Protein AF-A0A935P0U0-F1 (afdb_monomer)

Solvent-accessible surface area (backbone atoms only — not comparable to full-atom values): 9867 Å² total; per-residue (Å²): 134,54,76,66,52,53,52,50,48,55,49,44,48,57,49,48,52,50,43,50,75,43,41,78,84,68,45,54,61,56,59,39,50,53,50,48,53,52,43,55,51,51,47,47,44,67,75,41,77,76,65,53,71,74,72,41,70,82,44,70,57,70,62,59,56,52,48,54,54,48,43,52,72,78,32,89,87,55,67,95,64,57,67,43,58,60,24,47,79,68,74,42,53,84,49,45,46,58,56,52,47,53,49,52,53,50,52,55,52,51,52,51,50,52,55,56,70,75,35,101,55,75,63,59,64,70,62,55,53,55,53,48,53,48,53,50,56,65,57,52,71,76,70,80,78,74,82,75,80,75,88,86,74,87,81,76,82,86,80,85,79,133

Foldseek 3Di:
DDPVLLVLLVVLLVLLLVCLLCVVVVPQLQVSQVSNLVSLLVNLCSLCVPPDPVVCVVPPPPSVVLVQVLQVVPDPPDDPDDPCVVCVVVVNNVCSSVSVLVSVLVSLVVSQVVVCVVDVDDDDVSSVVSSVVSNVSSVVSVDDDDPDPDPPDPDDDDDDDD

Sequence (162 aa):
MSPGESRLLQFVEARLESMLCRPAAWGSLESVEDQILQLLELRRFVLDPRADPQVSASNTQPLMRRYTRYISCVLPEATAAPLSLQLTARGRAEEFSALMRQFVQRDLTEVVAELGVSGEETLPADRLEVTARVLEGLGHAVRVRRPQEVPTALKFPDRKAS

Mean predicted aligned error: 11.16 Å

pLDDT: mean 78.14, std 18.82, range [33.16, 97.94]

Secondary structure (DSSP, 8-state):
--HHHHHHHHHHHHHHHHHHH-GGGTS-HHHHHHHHHHHHHHHHHHH-TTS-HHHHTTS--HHHHHHHHHHHHHSTT--SS-HHHHHHHTT-GGGHHHHHHHHHHHHHHHHHHHHHHS-SS---HHHHHHHHHHHHHHHHTT-------------PPP----

Structure (mmCIF, N/CA/C/O backbone):
data_AF-A0A935P0U0-F1
#
_entry.id   AF-A0A935P0U0-F1
#
loop_
_atom_site.group_PDB
_atom_site.id
_atom_site.type_symbol
_atom_site.label_atom_id
_atom_site.label_alt_id
_atom_site.label_comp_id
_atom_site.label_asym_id
_atom_site.label_entity_id
_atom_site.label_seq_id
_atom_site.pdbx_PDB_ins_code
_atom_site.Cartn_x
_atom_site.Cartn_y
_atom_site.Cartn_z
_atom_site.occupancy
_atom_site.B_iso_or_equiv
_atom_site.auth_seq_id
_atom_site.auth_comp_id
_atom_site.auth_asym_id
_atom_site.auth_atom_id
_atom_site.pdbx_PDB_model_num
ATOM 1 N N . MET A 1 1 ? 15.400 -3.862 -18.596 1.00 76.25 1 MET A N 1
ATOM 2 C CA . MET A 1 1 ? 15.243 -2.768 -17.610 1.00 76.25 1 MET A CA 1
ATOM 3 C C . MET A 1 1 ? 16.581 -2.049 -17.442 1.00 76.25 1 MET A C 1
ATOM 5 O O . MET A 1 1 ? 17.613 -2.692 -17.620 1.00 76.25 1 MET A O 1
ATOM 9 N N . SER A 1 2 ? 16.612 -0.741 -17.171 1.00 84.38 2 SER A N 1
ATOM 10 C CA . SER A 1 2 ? 17.874 -0.030 -16.908 1.00 84.38 2 SER A CA 1
ATOM 11 C C . SER A 1 2 ? 18.408 -0.346 -15.498 1.00 84.38 2 SER A C 1
ATOM 13 O O . SER A 1 2 ? 17.621 -0.633 -14.594 1.00 84.38 2 SER A O 1
ATOM 15 N N . PRO A 1 3 ? 19.730 -0.259 -15.241 1.00 85.62 3 PRO A N 1
ATOM 16 C CA . PRO A 1 3 ? 20.274 -0.475 -13.896 1.00 85.62 3 PRO A CA 1
ATOM 17 C C . PRO A 1 3 ? 19.686 0.463 -12.829 1.00 85.62 3 PRO A C 1
ATOM 19 O O . PRO A 1 3 ? 19.603 0.092 -11.658 1.00 85.62 3 PRO A O 1
ATOM 22 N N . GLY A 1 4 ? 19.286 1.678 -13.223 1.00 87.12 4 GLY A N 1
ATOM 23 C CA . GLY A 1 4 ? 18.629 2.642 -12.340 1.00 87.12 4 GLY A CA 1
ATOM 24 C C . GLY A 1 4 ? 17.220 2.203 -11.948 1.00 87.12 4 GLY A C 1
ATOM 25 O O . GLY A 1 4 ? 16.888 2.221 -10.766 1.00 87.12 4 GLY A O 1
ATOM 26 N N . GLU A 1 5 ? 16.432 1.732 -12.917 1.00 85.56 5 GLU A N 1
ATOM 27 C CA . GLU A 1 5 ? 15.092 1.174 -12.686 1.00 85.56 5 GLU A CA 1
ATOM 28 C C . GLU A 1 5 ? 15.150 -0.034 -11.742 1.00 85.56 5 GLU A C 1
ATOM 30 O O . GLU A 1 5 ? 14.400 -0.088 -10.770 1.00 85.56 5 GLU A O 1
ATOM 35 N N . SER A 1 6 ? 16.102 -0.953 -11.947 1.00 85.25 6 SER A N 1
ATOM 36 C CA . SER A 1 6 ? 16.279 -2.117 -11.066 1.00 85.25 6 SER A CA 1
ATOM 37 C C . SER A 1 6 ? 16.603 -1.727 -9.625 1.00 85.25 6 SER A C 1
ATOM 39 O O . SER A 1 6 ? 16.035 -2.290 -8.691 1.00 85.25 6 SER A O 1
ATOM 41 N N . ARG A 1 7 ? 17.496 -0.749 -9.422 1.00 89.19 7 ARG A N 1
ATOM 42 C CA . ARG A 1 7 ? 17.832 -0.252 -8.076 1.00 89.19 7 ARG A CA 1
ATOM 43 C C . ARG A 1 7 ? 16.654 0.459 -7.421 1.00 89.19 7 ARG A C 1
ATOM 45 O O . ARG A 1 7 ? 16.463 0.324 -6.216 1.00 89.19 7 ARG A O 1
ATOM 52 N N . LEU A 1 8 ? 15.875 1.207 -8.200 1.00 89.62 8 LEU A N 1
ATOM 53 C CA . LEU A 1 8 ? 14.694 1.896 -7.695 1.00 89.62 8 LEU A CA 1
ATOM 54 C C . LEU A 1 8 ? 13.617 0.901 -7.249 1.00 89.62 8 LEU A C 1
ATOM 56 O O . LEU A 1 8 ? 13.061 1.072 -6.169 1.00 89.62 8 LEU A O 1
ATOM 60 N N . LEU A 1 9 ? 13.382 -0.168 -8.016 1.00 88.69 9 LEU A N 1
ATOM 61 C CA . LEU A 1 9 ? 12.473 -1.243 -7.609 1.00 88.69 9 LEU A CA 1
ATOM 62 C C . LEU A 1 9 ? 12.948 -1.919 -6.319 1.00 88.69 9 LEU A C 1
ATOM 64 O O . LEU A 1 9 ? 12.186 -1.975 -5.361 1.00 88.69 9 LEU A O 1
ATOM 68 N N . GLN A 1 10 ? 14.223 -2.310 -6.233 1.00 88.06 10 GLN A N 1
ATOM 69 C CA . GLN A 1 10 ? 14.790 -2.893 -5.007 1.00 88.06 10 GLN A CA 1
ATOM 70 C C . GLN A 1 10 ? 14.643 -1.965 -3.791 1.00 88.06 10 GLN A C 1
ATOM 72 O O . GLN A 1 10 ? 14.342 -2.417 -2.686 1.00 88.06 10 GLN A O 1
ATOM 77 N N . PHE A 1 11 ? 14.840 -0.656 -3.984 1.00 92.81 11 PHE A N 1
ATOM 78 C CA . PHE A 1 11 ? 14.621 0.333 -2.933 1.00 92.81 11 PHE A CA 1
ATOM 79 C C . PHE A 1 11 ? 13.158 0.366 -2.487 1.00 92.81 11 PHE A C 1
ATOM 81 O O . PHE A 1 11 ? 12.890 0.305 -1.287 1.00 92.81 11 PHE A O 1
ATOM 88 N N . VAL A 1 12 ? 12.218 0.449 -3.433 1.00 92.44 12 VAL A N 1
ATOM 89 C CA . VAL A 1 12 ? 10.780 0.455 -3.134 1.00 92.44 12 VAL A CA 1
ATOM 90 C C . VAL A 1 12 ? 10.395 -0.789 -2.334 1.00 92.44 12 VAL A C 1
ATOM 92 O O . VAL A 1 12 ? 9.692 -0.689 -1.332 1.00 92.44 12 VAL A O 1
ATOM 95 N N . GLU A 1 13 ? 10.915 -1.946 -2.721 1.00 88.88 13 GLU A N 1
ATOM 96 C CA . GLU A 1 13 ? 10.621 -3.232 -2.088 1.00 88.88 13 GLU A CA 1
ATOM 97 C C . GLU A 1 13 ? 11.125 -3.304 -0.650 1.00 88.88 13 GLU A C 1
ATOM 99 O O . GLU A 1 13 ? 10.349 -3.596 0.261 1.00 88.88 13 GLU A O 1
ATOM 104 N N . ALA A 1 14 ? 12.388 -2.939 -0.425 1.00 90.00 14 ALA A N 1
ATOM 105 C CA . ALA A 1 14 ? 12.960 -2.892 0.918 1.00 90.00 14 ALA A CA 1
ATOM 106 C C . ALA A 1 14 ? 12.197 -1.916 1.835 1.00 90.00 14 ALA A C 1
ATOM 108 O O . ALA A 1 14 ? 12.042 -2.155 3.037 1.00 90.00 14 ALA A O 1
ATOM 109 N N . ARG A 1 15 ? 11.695 -0.805 1.277 1.00 94.81 15 ARG A N 1
ATOM 110 C CA . ARG A 1 15 ? 10.889 0.174 2.017 1.00 94.81 15 ARG A CA 1
ATOM 111 C C . ARG A 1 15 ? 9.508 -0.373 2.367 1.00 94.81 15 ARG A C 1
ATOM 113 O O . ARG A 1 15 ? 9.129 -0.285 3.534 1.00 94.81 15 ARG A O 1
ATOM 120 N N . LEU A 1 16 ? 8.810 -0.990 1.411 1.00 94.25 16 LEU A N 1
ATOM 121 C CA . LEU A 1 16 ? 7.517 -1.644 1.640 1.00 94.25 16 LEU A CA 1
ATOM 122 C C . LEU A 1 16 ? 7.618 -2.723 2.724 1.00 94.25 16 LEU A C 1
ATOM 124 O O . LEU A 1 16 ? 6.829 -2.723 3.669 1.00 94.25 16 LEU A O 1
ATOM 128 N N . GLU A 1 17 ? 8.615 -3.606 2.633 1.00 92.50 17 GLU A N 1
ATOM 129 C CA . GLU A 1 17 ? 8.836 -4.656 3.630 1.00 92.50 17 GLU A CA 1
ATOM 130 C C . GLU A 1 17 ? 9.067 -4.062 5.025 1.00 92.50 17 GLU A C 1
ATOM 132 O O . GLU A 1 17 ? 8.406 -4.446 5.994 1.00 92.50 17 GLU A O 1
ATOM 137 N N . SER A 1 18 ? 9.964 -3.080 5.129 1.00 93.69 18 SER A N 1
ATOM 138 C CA . SER A 1 18 ? 10.289 -2.439 6.401 1.00 93.69 18 SER A CA 1
ATOM 139 C C . SER A 1 18 ? 9.081 -1.725 7.030 1.00 93.69 18 SER A C 1
ATOM 141 O O . SER A 1 18 ? 8.860 -1.853 8.240 1.00 93.69 18 SER A O 1
ATOM 143 N N . MET A 1 19 ? 8.276 -1.013 6.231 1.00 95.69 19 MET A N 1
ATOM 144 C CA . MET A 1 19 ? 7.053 -0.340 6.694 1.00 95.69 19 MET A CA 1
ATOM 145 C C . MET A 1 19 ? 6.000 -1.338 7.183 1.00 95.69 19 MET A C 1
ATOM 147 O O . MET A 1 19 ? 5.415 -1.145 8.247 1.00 95.69 19 MET A O 1
ATOM 151 N N . LEU A 1 20 ? 5.793 -2.439 6.456 1.00 93.69 20 LEU A N 1
ATOM 152 C CA . LEU A 1 20 ? 4.820 -3.469 6.828 1.00 93.69 20 LEU A CA 1
ATOM 153 C C . LEU A 1 20 ? 5.240 -4.262 8.072 1.00 93.69 20 LEU A C 1
ATOM 155 O O . LEU A 1 20 ? 4.379 -4.706 8.836 1.00 93.69 20 LEU A O 1
ATOM 159 N N . CYS A 1 21 ? 6.544 -4.459 8.278 1.00 93.06 21 CYS A N 1
ATOM 160 C CA . CYS A 1 21 ? 7.086 -5.179 9.430 1.00 93.06 21 CYS A CA 1
ATOM 161 C C . CYS A 1 21 ? 7.093 -4.338 10.714 1.00 93.06 21 CYS A C 1
ATOM 163 O O . CYS A 1 21 ? 6.859 -4.880 11.795 1.00 93.06 21 CYS A O 1
ATOM 165 N N . ARG A 1 22 ? 7.386 -3.033 10.631 1.00 93.12 22 ARG A N 1
ATOM 166 C CA . ARG A 1 22 ? 7.515 -2.154 11.810 1.00 93.12 22 ARG A CA 1
ATOM 167 C C . ARG A 1 22 ? 6.876 -0.779 11.575 1.00 93.12 22 ARG A C 1
ATOM 169 O O . ARG A 1 22 ? 7.590 0.219 11.667 1.00 93.12 22 ARG A O 1
ATOM 176 N N . PRO A 1 23 ? 5.557 -0.679 11.339 1.00 94.38 23 PRO A N 1
ATOM 177 C CA . PRO A 1 23 ? 4.916 0.579 10.935 1.00 94.38 23 PRO A CA 1
ATOM 178 C C . PRO A 1 23 ? 5.136 1.719 11.940 1.00 94.38 23 PRO A C 1
ATOM 180 O O . PRO A 1 23 ? 5.404 2.846 11.545 1.00 94.38 23 PRO A O 1
ATOM 183 N N . ALA A 1 24 ? 5.162 1.424 13.243 1.00 94.00 24 ALA A N 1
ATOM 184 C CA . ALA A 1 24 ? 5.395 2.428 14.286 1.00 94.00 24 ALA A CA 1
ATOM 185 C C . ALA A 1 24 ? 6.768 3.133 14.204 1.00 94.00 24 ALA A C 1
ATOM 187 O O . ALA A 1 24 ? 6.933 4.209 14.768 1.00 94.00 24 ALA A O 1
ATOM 188 N N . ALA A 1 25 ? 7.757 2.550 13.514 1.00 96.69 25 ALA A N 1
ATOM 189 C CA . ALA A 1 25 ? 9.058 3.188 13.290 1.00 96.69 25 ALA A CA 1
ATOM 190 C C . ALA A 1 25 ? 9.043 4.206 12.132 1.00 96.69 25 ALA A C 1
ATOM 192 O O . ALA A 1 25 ? 10.020 4.925 11.943 1.00 96.69 25 ALA A O 1
ATOM 193 N N . TRP A 1 26 ? 7.957 4.243 11.356 1.00 96.38 26 TRP A N 1
ATOM 194 C CA . TRP A 1 26 ? 7.817 5.020 10.123 1.00 96.38 26 TRP A CA 1
ATOM 195 C C . TRP A 1 26 ? 6.825 6.180 10.229 1.00 96.38 26 TRP A C 1
ATOM 197 O O . TRP A 1 26 ? 6.754 7.000 9.317 1.00 96.38 26 TRP A O 1
ATOM 207 N N . GLY A 1 27 ? 6.083 6.270 11.334 1.00 96.69 27 GLY A N 1
ATOM 208 C CA . GLY A 1 27 ? 5.125 7.341 11.593 1.00 96.69 27 GLY A CA 1
ATOM 209 C C . GLY A 1 27 ? 3.797 6.821 12.131 1.00 96.69 27 GLY A C 1
ATOM 210 O O . GLY A 1 27 ? 3.708 5.710 12.661 1.00 96.69 27 GLY A O 1
ATOM 211 N N . SER A 1 28 ? 2.756 7.647 12.003 1.00 97.38 28 SER A N 1
ATOM 212 C CA . SER A 1 28 ? 1.379 7.216 12.252 1.00 97.38 28 SER A CA 1
ATOM 213 C C . SER A 1 28 ? 0.962 6.152 11.234 1.00 97.38 28 SER A C 1
ATOM 215 O O . SER A 1 28 ? 1.472 6.125 10.115 1.00 97.38 28 SER A O 1
ATOM 217 N N . LEU A 1 29 ? 0.007 5.289 11.596 1.00 97.25 29 LEU A N 1
ATOM 218 C CA . LEU A 1 29 ? -0.503 4.268 10.672 1.00 97.25 29 LEU A CA 1
ATOM 219 C C . LEU A 1 29 ? -1.079 4.886 9.393 1.00 97.25 29 LEU A C 1
ATOM 221 O O . LEU A 1 29 ? -0.879 4.334 8.322 1.00 97.25 29 LEU A O 1
ATOM 225 N N . GLU A 1 30 ? -1.721 6.048 9.504 1.00 97.00 30 GLU A N 1
ATOM 226 C CA . GLU A 1 30 ? -2.213 6.830 8.364 1.00 97.00 30 GLU A CA 1
ATOM 227 C C . GLU A 1 30 ? -1.074 7.262 7.436 1.00 97.00 30 GLU A C 1
ATOM 229 O O . GLU A 1 30 ? -1.098 6.971 6.246 1.00 97.00 30 GLU A O 1
ATOM 234 N N . SER A 1 31 ? -0.005 7.847 7.984 1.00 97.50 31 SER A N 1
ATOM 235 C CA . SER A 1 31 ? 1.151 8.237 7.173 1.00 97.50 31 SER A CA 1
ATOM 236 C C . SER A 1 31 ? 1.846 7.031 6.534 1.00 97.50 31 SER A C 1
ATOM 238 O O . SER A 1 31 ? 2.344 7.126 5.414 1.00 97.50 31 SER A O 1
ATOM 240 N N . VAL A 1 32 ? 1.894 5.892 7.231 1.00 97.75 32 VAL A N 1
ATOM 241 C CA . VAL A 1 32 ? 2.460 4.647 6.695 1.00 97.75 32 VAL A CA 1
ATOM 242 C C . VAL A 1 32 ? 1.596 4.084 5.570 1.00 97.75 32 VAL A C 1
ATOM 244 O O . VAL A 1 32 ? 2.135 3.616 4.570 1.00 97.75 32 VAL A O 1
ATOM 247 N N . GLU A 1 33 ? 0.274 4.134 5.714 1.00 97.94 33 GLU A N 1
ATOM 248 C CA . GLU A 1 33 ? -0.678 3.736 4.678 1.00 97.94 33 GLU A CA 1
ATOM 249 C C . GLU A 1 33 ? -0.457 4.540 3.394 1.00 97.94 33 GLU A C 1
ATOM 251 O O . GLU A 1 33 ? -0.215 3.948 2.342 1.00 97.94 33 GLU A O 1
ATOM 256 N N . ASP A 1 34 ? -0.421 5.871 3.499 1.00 96.75 34 ASP A N 1
ATOM 257 C CA . ASP A 1 34 ? -0.181 6.763 2.362 1.00 96.75 34 ASP A CA 1
ATOM 258 C C . ASP A 1 34 ? 1.175 6.496 1.698 1.00 96.75 34 ASP A C 1
ATOM 260 O O . ASP A 1 34 ? 1.267 6.388 0.473 1.00 96.75 34 ASP A O 1
ATOM 264 N N . GLN A 1 35 ? 2.237 6.334 2.496 1.00 97.00 35 GLN A N 1
ATOM 265 C CA . GLN A 1 35 ? 3.575 6.037 1.981 1.00 97.00 35 GLN A CA 1
ATOM 266 C C . GLN A 1 35 ? 3.626 4.694 1.239 1.00 97.00 35 GLN A C 1
ATOM 268 O O . GLN A 1 35 ? 4.257 4.598 0.186 1.00 97.00 35 GLN A O 1
ATOM 273 N N . ILE A 1 36 ? 2.948 3.658 1.746 1.00 96.69 36 ILE A N 1
ATOM 274 C CA . ILE A 1 36 ? 2.855 2.359 1.063 1.00 96.69 36 ILE A CA 1
ATOM 275 C C . ILE A 1 36 ? 2.147 2.516 -0.287 1.00 96.69 36 ILE A C 1
ATOM 277 O O . ILE A 1 36 ? 2.627 1.989 -1.293 1.00 96.69 36 ILE A O 1
ATOM 281 N N . LEU A 1 37 ? 1.037 3.256 -0.329 1.00 95.56 37 LEU A N 1
ATOM 282 C CA . LEU A 1 37 ? 0.291 3.496 -1.565 1.00 95.56 37 LEU A CA 1
ATOM 283 C C . LEU A 1 37 ? 1.141 4.261 -2.593 1.00 95.56 37 LEU A C 1
ATOM 285 O O . LEU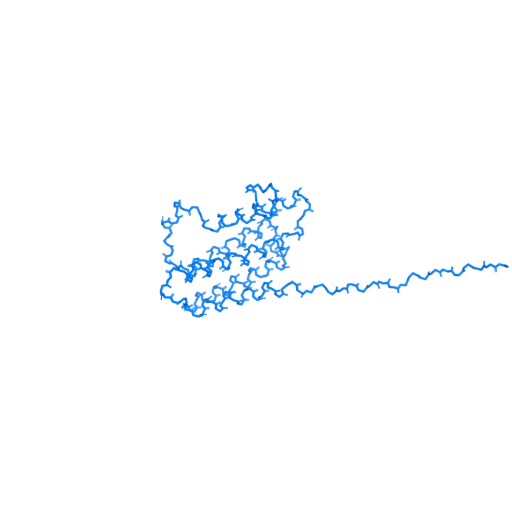 A 1 37 ? 1.24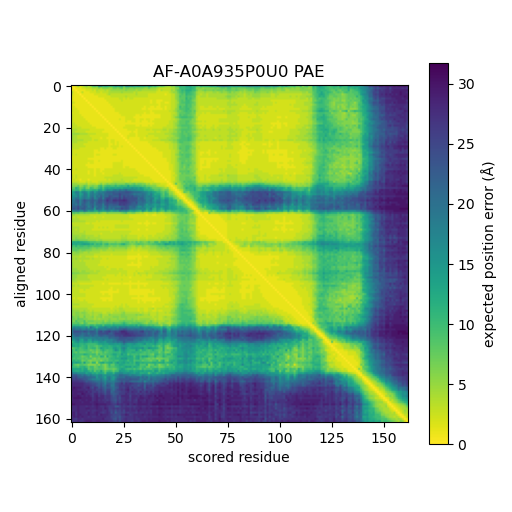9 3.832 -3.741 1.00 95.56 37 LEU A O 1
ATOM 289 N N . GLN A 1 38 ? 1.844 5.314 -2.173 1.00 94.62 38 GLN A N 1
ATOM 290 C CA . GLN A 1 38 ? 2.765 6.064 -3.037 1.00 94.62 38 GLN A CA 1
ATOM 291 C C . GLN A 1 38 ? 3.902 5.190 -3.587 1.00 94.62 38 GLN A C 1
ATOM 293 O O . GLN A 1 38 ? 4.262 5.293 -4.761 1.00 94.62 38 GLN A O 1
ATOM 298 N N . LEU A 1 39 ? 4.460 4.300 -2.761 1.00 95.06 39 LEU A N 1
ATOM 299 C CA . LEU A 1 39 ? 5.512 3.368 -3.173 1.00 95.06 39 LEU A CA 1
ATOM 300 C C . LEU A 1 39 ? 5.013 2.355 -4.214 1.00 95.06 39 LEU A C 1
ATOM 302 O O . LEU A 1 39 ? 5.722 2.076 -5.183 1.00 95.06 39 LEU A O 1
ATOM 306 N N . LEU A 1 40 ? 3.793 1.834 -4.059 1.00 93.00 40 LEU A N 1
ATOM 307 C CA . LEU A 1 40 ? 3.169 0.963 -5.061 1.00 93.00 40 LEU A CA 1
ATOM 308 C C . LEU A 1 40 ? 2.915 1.695 -6.382 1.00 93.00 40 LEU A C 1
ATOM 310 O O . LEU A 1 40 ? 3.097 1.121 -7.458 1.00 93.00 40 LEU A O 1
ATOM 314 N N . GLU A 1 41 ? 2.523 2.963 -6.318 1.00 90.69 41 GLU A N 1
ATOM 315 C CA . GLU A 1 41 ? 2.293 3.779 -7.508 1.00 90.69 41 GLU A CA 1
ATOM 316 C C . GLU A 1 41 ? 3.603 4.077 -8.250 1.00 90.69 41 GLU A C 1
ATOM 318 O O . GLU A 1 41 ? 3.694 3.850 -9.460 1.00 90.69 41 GLU A O 1
ATOM 323 N N . LEU A 1 42 ? 4.660 4.443 -7.516 1.00 90.12 42 LEU A N 1
ATOM 324 C CA . LEU A 1 42 ? 6.010 4.590 -8.063 1.00 90.12 42 LEU A CA 1
ATOM 325 C C . LEU A 1 42 ? 6.500 3.290 -8.713 1.00 90.12 42 LEU A C 1
ATOM 327 O O . LEU A 1 42 ? 7.042 3.315 -9.817 1.00 90.12 42 LEU A O 1
ATOM 331 N N . ARG A 1 43 ? 6.281 2.141 -8.062 1.00 89.69 43 ARG A N 1
ATOM 332 C CA . ARG A 1 43 ? 6.645 0.829 -8.615 1.00 89.69 43 ARG A CA 1
ATOM 333 C C . ARG A 1 43 ? 6.008 0.595 -9.982 1.00 89.69 43 ARG A C 1
ATOM 335 O O . ARG A 1 43 ? 6.687 0.151 -10.905 1.00 89.69 43 ARG A O 1
ATOM 342 N N . ARG A 1 44 ? 4.713 0.886 -10.117 1.00 86.38 44 ARG A N 1
ATOM 343 C CA . ARG A 1 44 ? 3.991 0.728 -11.388 1.00 86.38 44 ARG A CA 1
ATOM 344 C C . ARG A 1 44 ? 4.543 1.630 -12.471 1.00 86.38 44 ARG A C 1
ATOM 346 O O . ARG A 1 44 ? 4.767 1.150 -13.573 1.00 86.38 44 ARG A O 1
ATOM 353 N N . PHE A 1 45 ? 4.821 2.886 -12.134 1.00 84.81 45 PHE A N 1
ATOM 354 C CA . PHE A 1 45 ? 5.434 3.829 -13.063 1.00 84.81 45 PHE A CA 1
ATOM 355 C C . PHE A 1 45 ? 6.790 3.328 -13.587 1.00 84.81 45 PHE A C 1
ATOM 357 O O . PHE A 1 45 ? 7.083 3.438 -14.773 1.00 84.81 45 PHE A O 1
ATOM 364 N N . VAL A 1 46 ? 7.606 2.721 -12.721 1.00 86.19 46 VAL A N 1
ATOM 365 C CA . VAL A 1 46 ? 8.904 2.149 -13.118 1.00 86.19 46 VAL A CA 1
ATOM 366 C C . VAL A 1 46 ? 8.743 0.892 -13.984 1.00 86.19 46 VAL A C 1
ATOM 368 O O . VAL A 1 46 ? 9.536 0.662 -14.898 1.00 86.19 46 VAL A O 1
ATOM 371 N N . LEU A 1 47 ? 7.728 0.065 -13.714 1.00 83.44 47 LEU A N 1
ATOM 372 C CA . LEU A 1 47 ? 7.466 -1.158 -14.479 1.00 83.44 47 LEU A CA 1
ATOM 373 C C . LEU A 1 47 ? 6.834 -0.886 -15.844 1.00 83.44 47 LEU A C 1
ATOM 375 O O . LEU A 1 47 ? 7.175 -1.566 -16.813 1.00 83.44 47 LEU A O 1
ATOM 379 N N . ASP A 1 48 ? 5.965 0.110 -15.945 1.00 79.19 48 ASP A N 1
ATOM 380 C CA . ASP A 1 48 ? 5.356 0.518 -17.205 1.00 79.19 48 ASP A CA 1
ATOM 381 C C . ASP A 1 48 ? 5.454 2.038 -17.401 1.00 79.19 48 ASP A C 1
ATOM 383 O O . ASP A 1 48 ? 4.490 2.771 -17.168 1.00 79.19 48 ASP A O 1
ATOM 387 N N . PRO A 1 49 ? 6.615 2.534 -17.870 1.00 68.00 49 PRO A N 1
ATOM 388 C CA . PRO A 1 49 ? 6.812 3.958 -18.139 1.00 68.00 49 PRO A CA 1
ATOM 389 C C . PRO A 1 49 ? 5.958 4.475 -19.305 1.00 68.00 49 PRO A C 1
ATOM 391 O O . PRO A 1 49 ? 5.881 5.684 -19.517 1.00 68.00 49 PRO A O 1
ATOM 394 N N . ARG A 1 50 ? 5.382 3.566 -20.110 1.00 67.25 50 ARG A N 1
ATOM 395 C CA . ARG A 1 50 ? 4.558 3.882 -21.284 1.00 67.25 50 ARG A CA 1
ATOM 396 C C . ARG A 1 50 ? 3.069 3.921 -20.961 1.00 67.25 50 ARG A C 1
ATOM 398 O O . ARG A 1 50 ? 2.300 4.311 -21.839 1.00 67.25 50 ARG A O 1
ATOM 405 N N . ALA A 1 51 ? 2.667 3.558 -19.742 1.00 63.97 51 ALA A N 1
ATOM 406 C CA . ALA A 1 51 ? 1.322 3.801 -19.248 1.00 63.97 51 ALA A CA 1
ATOM 407 C C . ALA A 1 51 ? 1.055 5.312 -19.308 1.00 63.97 51 ALA A C 1
ATOM 409 O O . ALA A 1 51 ? 1.528 6.077 -18.469 1.00 63.97 51 ALA A O 1
ATOM 410 N N . ASP A 1 52 ? 0.359 5.740 -20.361 1.00 52.84 52 ASP A N 1
ATOM 411 C CA . ASP A 1 52 ? 0.185 7.144 -20.705 1.00 52.84 52 ASP A CA 1
ATOM 412 C C . ASP A 1 52 ? -0.455 7.907 -19.525 1.00 52.84 52 ASP A C 1
ATOM 414 O O . ASP A 1 52 ? -1.602 7.616 -19.139 1.00 52.84 52 ASP A O 1
ATOM 418 N N . PRO A 1 53 ? 0.257 8.886 -18.932 1.00 52.84 53 PRO A N 1
ATOM 419 C CA . PRO A 1 53 ? -0.275 9.703 -17.849 1.00 52.84 53 PRO A CA 1
ATOM 420 C C . PRO A 1 53 ? -1.558 10.443 -18.253 1.00 52.84 53 PRO A C 1
ATOM 422 O O . PRO A 1 53 ? -2.413 10.692 -17.401 1.00 52.84 53 PRO A O 1
ATOM 425 N N . GLN A 1 54 ? -1.725 10.773 -19.544 1.00 46.75 54 GLN A N 1
ATOM 426 C CA . GLN A 1 54 ? -2.885 11.518 -20.039 1.00 46.75 54 GLN A CA 1
ATOM 427 C C . GLN A 1 54 ? -4.119 10.639 -20.270 1.00 46.75 54 GLN A C 1
ATOM 429 O O . GLN A 1 54 ? -5.232 11.085 -19.989 1.00 46.75 54 GLN A O 1
ATOM 434 N N . VAL A 1 55 ? -3.956 9.377 -20.680 1.00 50.72 55 VAL A N 1
ATOM 435 C CA . VAL A 1 55 ? -5.080 8.417 -20.768 1.00 50.72 55 VAL A CA 1
ATOM 436 C C . VAL A 1 55 ? -5.541 7.981 -19.366 1.00 50.72 55 VAL A C 1
ATOM 438 O O . VAL A 1 55 ? -6.724 7.710 -19.144 1.00 50.72 55 VAL A O 1
ATOM 441 N N . SER A 1 56 ? -4.638 7.998 -18.380 1.00 46.91 56 SER A N 1
ATOM 442 C CA . SER A 1 56 ? -4.943 7.661 -16.980 1.00 46.91 56 SER A CA 1
ATOM 443 C C . SER A 1 56 ? -5.656 8.771 -16.194 1.00 46.91 56 SER A C 1
ATOM 445 O O . SER 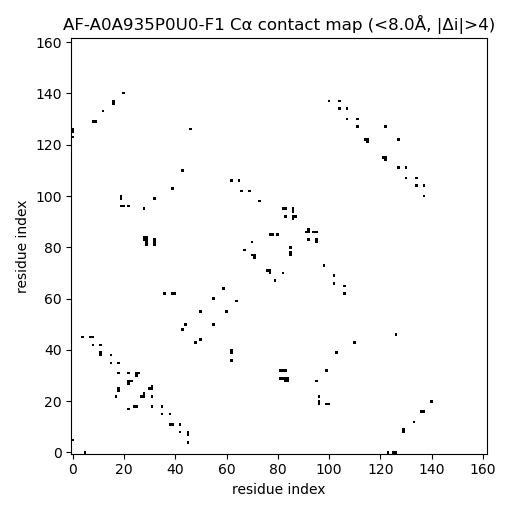A 1 56 ? -6.319 8.471 -15.203 1.00 46.91 56 SER A O 1
ATOM 447 N N . ALA A 1 57 ? -5.603 10.036 -16.626 1.00 47.12 57 ALA A N 1
ATOM 448 C CA . ALA A 1 57 ? -6.255 11.149 -15.919 1.00 47.12 57 ALA A CA 1
ATOM 449 C C . ALA A 1 57 ? -7.797 11.040 -15.886 1.00 47.12 57 ALA A C 1
ATOM 451 O O . ALA A 1 57 ? -8.432 11.454 -14.918 1.00 47.12 57 ALA A O 1
ATOM 452 N N . SER A 1 58 ? -8.405 10.429 -16.911 1.00 48.84 58 SER A N 1
ATOM 453 C CA . SER A 1 58 ? -9.849 10.138 -16.966 1.00 48.84 58 SER A CA 1
ATOM 454 C C . SER A 1 58 ? -10.235 8.867 -16.202 1.00 48.84 58 SER A C 1
ATOM 456 O O . SER A 1 58 ? -11.420 8.612 -15.979 1.00 48.84 58 SER A O 1
ATOM 458 N N . ASN A 1 59 ? -9.262 8.032 -15.843 1.00 47.78 59 ASN A N 1
ATOM 459 C CA . ASN A 1 59 ? -9.491 6.674 -15.388 1.00 47.78 59 ASN A CA 1
ATOM 460 C C . ASN A 1 59 ? -8.888 6.541 -13.988 1.00 47.78 59 ASN A C 1
ATOM 462 O O . ASN A 1 59 ? -7.751 6.108 -13.850 1.00 47.78 59 ASN A O 1
ATOM 466 N N . THR A 1 60 ? -9.657 6.960 -12.974 1.00 53.12 60 THR A N 1
ATOM 467 C CA . THR A 1 60 ? -9.362 6.907 -11.527 1.00 53.12 60 THR A CA 1
ATOM 468 C C . THR A 1 60 ? -8.195 5.973 -11.199 1.00 53.12 60 THR A C 1
ATOM 470 O O . THR A 1 60 ? -8.306 4.773 -11.456 1.00 53.12 60 THR A O 1
ATOM 473 N N . GLN A 1 61 ? -7.090 6.509 -10.668 1.00 73.88 61 GLN A N 1
ATOM 474 C CA . GLN A 1 61 ? -5.835 5.789 -10.399 1.00 73.88 61 GLN A CA 1
ATOM 475 C C . GLN A 1 61 ? -6.069 4.290 -10.110 1.00 73.88 61 GLN A C 1
ATOM 477 O O . GLN A 1 61 ? -6.708 3.951 -9.104 1.00 73.88 61 GLN A O 1
ATOM 482 N N . PRO A 1 62 ? -5.615 3.364 -10.984 1.00 82.56 62 PRO A N 1
ATOM 483 C CA . PRO A 1 62 ? -5.906 1.934 -10.857 1.00 82.56 62 PRO A CA 1
ATOM 484 C C . PRO A 1 62 ? -5.519 1.339 -9.499 1.00 82.56 62 PRO A C 1
ATOM 486 O O . PRO A 1 62 ? -6.034 0.293 -9.117 1.00 82.56 62 PRO A O 1
ATOM 489 N N . LEU A 1 63 ? -4.595 1.977 -8.772 1.00 88.44 63 LEU A N 1
ATOM 490 C CA . LEU A 1 63 ? -4.210 1.586 -7.418 1.00 88.44 63 LEU A CA 1
ATOM 491 C C . LEU A 1 63 ? -5.330 1.884 -6.421 1.00 88.44 63 LEU A C 1
ATOM 493 O O . LEU A 1 63 ? -5.770 0.972 -5.732 1.00 88.44 63 LEU A O 1
ATOM 497 N N . MET A 1 64 ? -5.845 3.115 -6.403 1.00 90.12 64 MET A N 1
ATOM 498 C CA . MET A 1 64 ? -6.921 3.516 -5.492 1.00 90.12 64 MET A CA 1
ATOM 499 C C . MET A 1 64 ? -8.181 2.681 -5.700 1.00 90.12 64 MET A C 1
ATOM 501 O O . MET A 1 64 ? -8.773 2.214 -4.735 1.00 90.12 64 MET A O 1
ATOM 505 N N . ARG A 1 65 ? -8.553 2.382 -6.952 1.00 89.25 65 ARG A N 1
ATOM 506 C CA . ARG A 1 65 ? -9.702 1.498 -7.221 1.00 89.25 65 ARG A CA 1
ATOM 507 C C . ARG A 1 65 ? -9.508 0.086 -6.671 1.00 89.25 65 ARG A C 1
ATOM 509 O O . ARG A 1 65 ? -10.444 -0.482 -6.108 1.00 89.25 65 ARG A O 1
ATOM 516 N N . ARG A 1 66 ? -8.309 -0.483 -6.832 1.00 91.19 66 ARG A N 1
ATOM 517 C CA . ARG A 1 66 ? -7.961 -1.796 -6.268 1.00 91.19 66 ARG A CA 1
ATOM 518 C C . ARG A 1 66 ? -7.957 -1.761 -4.746 1.00 91.19 66 ARG A C 1
ATOM 520 O O . ARG A 1 66 ? -8.512 -2.662 -4.124 1.00 91.19 66 ARG A O 1
ATOM 527 N N . TYR A 1 67 ? -7.421 -0.692 -4.170 1.00 94.00 67 TYR A N 1
ATOM 528 C CA . TYR A 1 67 ? -7.376 -0.477 -2.734 1.00 94.00 67 TYR A CA 1
ATOM 529 C C . TYR A 1 67 ? -8.771 -0.372 -2.116 1.00 94.00 67 TYR A C 1
ATOM 531 O O . TYR A 1 67 ? -9.111 -1.158 -1.236 1.00 94.00 67 TYR A O 1
ATOM 539 N N . THR A 1 68 ? -9.629 0.507 -2.638 1.00 92.19 68 THR A N 1
ATOM 540 C CA . THR A 1 68 ? -11.011 0.648 -2.164 1.00 92.19 68 THR A CA 1
ATOM 541 C C . THR A 1 68 ? -11.778 -0.663 -2.296 1.00 92.19 68 THR A C 1
ATOM 543 O O . THR A 1 68 ? -12.425 -1.085 -1.342 1.00 92.19 68 THR A O 1
ATOM 546 N N . ARG A 1 69 ? -11.658 -1.359 -3.439 1.00 92.06 69 ARG A N 1
ATOM 547 C CA . ARG A 1 69 ? -12.282 -2.678 -3.627 1.00 92.06 69 ARG A CA 1
ATOM 548 C C . ARG A 1 69 ? -11.795 -3.680 -2.584 1.00 92.06 69 ARG A C 1
ATOM 550 O O . ARG A 1 69 ? -12.607 -4.410 -2.028 1.00 92.06 69 ARG A O 1
ATOM 557 N N . TYR A 1 70 ? -10.490 -3.717 -2.329 1.00 94.62 70 TYR A N 1
ATOM 558 C CA . TYR A 1 70 ? -9.908 -4.592 -1.322 1.00 94.62 70 TYR A CA 1
ATOM 559 C C . TYR A 1 70 ? -10.461 -4.288 0.075 1.00 94.62 70 TYR A C 1
ATOM 561 O O . TYR A 1 70 ? -10.947 -5.211 0.727 1.00 94.62 70 TYR A O 1
ATOM 569 N N . ILE A 1 71 ? -10.472 -3.017 0.499 1.00 94.62 71 ILE A N 1
ATOM 570 C CA . ILE A 1 71 ? -11.031 -2.609 1.798 1.00 94.62 71 ILE A CA 1
ATOM 571 C C . ILE A 1 71 ? -12.495 -3.049 1.905 1.00 94.62 71 ILE A C 1
ATOM 573 O O . ILE A 1 71 ? -12.863 -3.663 2.902 1.00 94.62 71 ILE A O 1
ATOM 577 N N . SER A 1 72 ? -13.314 -2.813 0.875 1.00 92.38 72 SER A N 1
ATOM 578 C CA . SER A 1 72 ? -14.721 -3.241 0.864 1.00 92.38 72 SER A CA 1
ATOM 579 C C . SER A 1 72 ? -14.905 -4.758 0.975 1.00 92.38 72 SER A C 1
ATOM 581 O O . SER A 1 72 ? -15.955 -5.204 1.429 1.00 92.38 72 SER A O 1
ATOM 583 N N . CYS A 1 73 ? -13.914 -5.562 0.577 1.00 93.31 73 CYS A N 1
ATOM 584 C CA . CYS A 1 73 ? -13.951 -7.013 0.755 1.00 93.31 73 CYS A CA 1
ATOM 585 C C . CYS A 1 73 ? -13.572 -7.455 2.175 1.00 93.31 73 CYS A C 1
ATOM 587 O O . CYS A 1 73 ? -14.118 -8.445 2.655 1.00 93.31 73 CYS A O 1
ATOM 589 N N . VAL A 1 74 ? -12.624 -6.773 2.829 1.00 94.25 74 VAL A N 1
ATOM 590 C CA . VAL A 1 74 ? -12.079 -7.206 4.134 1.00 94.25 74 VAL A CA 1
ATOM 591 C C . VAL A 1 74 ? -12.730 -6.519 5.334 1.00 94.25 74 VAL A C 1
ATOM 593 O O . VAL A 1 74 ? -12.671 -7.042 6.446 1.00 94.25 74 VAL A O 1
ATOM 596 N N . LEU A 1 75 ? -13.373 -5.369 5.126 1.00 92.38 75 LEU A N 1
ATOM 597 C CA . LEU A 1 75 ? -14.123 -4.644 6.144 1.00 92.38 75 LEU A CA 1
ATOM 598 C C . LEU A 1 75 ? -15.597 -4.529 5.727 1.00 92.38 75 LEU A C 1
ATOM 600 O O . LEU A 1 75 ? -15.925 -3.725 4.849 1.00 92.38 75 LEU A O 1
ATOM 604 N N . PRO A 1 76 ? -16.502 -5.286 6.376 1.00 83.56 76 PRO A N 1
ATOM 605 C CA . PRO A 1 76 ? -17.932 -5.018 6.298 1.00 83.56 76 PRO A CA 1
ATOM 606 C C . PRO A 1 76 ? -18.165 -3.569 6.741 1.00 83.56 76 PRO A C 1
ATOM 608 O O . PRO A 1 76 ? -17.658 -3.166 7.787 1.00 83.56 76 PRO A O 1
ATOM 611 N N . GLU A 1 77 ? -18.876 -2.776 5.936 1.00 87.75 77 GLU A N 1
ATOM 612 C CA . GLU A 1 77 ? -19.089 -1.333 6.171 1.00 87.75 77 GLU A CA 1
ATOM 613 C C . GLU A 1 77 ? -17.824 -0.464 6.022 1.00 87.75 77 GLU A C 1
ATOM 615 O O . GLU A 1 77 ? -17.627 0.528 6.732 1.00 87.75 77 GLU A O 1
ATOM 620 N N . ALA A 1 78 ? -16.942 -0.829 5.091 1.00 89.25 78 ALA A N 1
ATOM 621 C CA . ALA A 1 78 ? -15.845 0.033 4.668 1.00 89.25 78 ALA A CA 1
ATOM 622 C C . ALA A 1 78 ? -16.342 1.440 4.287 1.00 89.25 78 ALA A C 1
ATOM 624 O O . ALA A 1 78 ? -17.263 1.591 3.481 1.00 89.25 78 ALA A O 1
ATOM 625 N N . THR A 1 79 ? -15.699 2.471 4.833 1.00 91.06 79 THR A N 1
ATOM 626 C CA . THR A 1 79 ? -15.922 3.868 4.435 1.00 91.06 79 THR A CA 1
ATOM 627 C C . THR A 1 79 ? -14.834 4.334 3.465 1.00 91.06 79 THR A C 1
ATOM 629 O O . THR A 1 79 ? -13.889 3.601 3.173 1.00 91.06 79 THR A O 1
ATOM 632 N N . ALA A 1 80 ? -14.950 5.569 2.970 1.00 87.69 80 ALA A N 1
ATOM 633 C CA . ALA A 1 80 ? -13.915 6.203 2.149 1.00 87.69 80 ALA A CA 1
ATOM 634 C C . ALA A 1 80 ? -12.678 6.658 2.952 1.00 87.69 80 ALA A C 1
ATOM 636 O O . ALA A 1 80 ? -11.728 7.162 2.362 1.00 87.69 80 ALA A O 1
ATOM 637 N N . ALA A 1 81 ? -12.689 6.524 4.284 1.00 92.12 81 ALA A N 1
ATOM 638 C CA . ALA A 1 81 ? -11.551 6.895 5.117 1.00 92.12 81 ALA A CA 1
ATOM 639 C C . ALA A 1 81 ? -10.387 5.891 4.961 1.00 92.12 81 ALA A C 1
ATOM 641 O 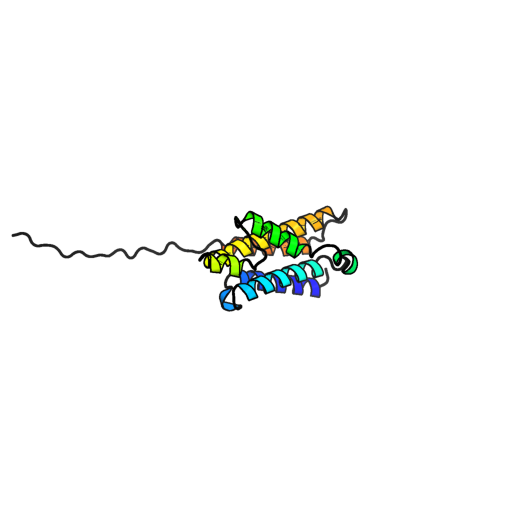O . ALA A 1 81 ? -10.637 4.724 4.648 1.00 92.12 81 ALA A O 1
ATOM 642 N N . PRO A 1 82 ? -9.139 6.296 5.246 1.00 93.56 82 PRO A N 1
ATOM 643 C CA . PRO A 1 82 ? -7.996 5.389 5.334 1.00 93.56 82 PRO A CA 1
ATOM 644 C C . PRO A 1 82 ? -8.264 4.166 6.226 1.00 93.56 82 PRO A C 1
ATOM 646 O O . PRO A 1 82 ? -8.935 4.263 7.263 1.00 93.56 82 PRO A O 1
ATOM 649 N N . LEU A 1 83 ? -7.724 3.008 5.840 1.00 96.25 83 LEU A N 1
ATOM 650 C CA . LEU A 1 83 ? -7.824 1.743 6.576 1.00 96.25 83 LEU A CA 1
ATOM 651 C C . LEU A 1 83 ? -7.350 1.905 8.024 1.00 96.25 83 LEU A C 1
ATOM 653 O O . LEU A 1 83 ? -7.998 1.425 8.951 1.00 96.25 83 LEU A O 1
ATOM 657 N N . SER A 1 84 ? -6.242 2.609 8.225 1.00 96.81 84 SER A N 1
ATOM 658 C CA . SER A 1 84 ? -5.672 2.939 9.533 1.00 96.81 84 SER 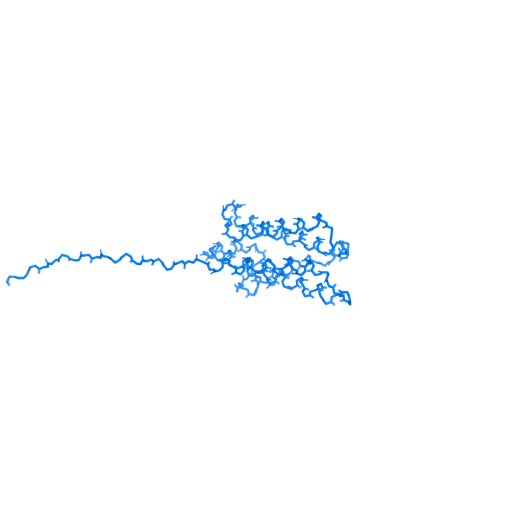A CA 1
ATOM 659 C C . SER A 1 84 ? -6.679 3.618 10.465 1.00 96.81 84 SER A C 1
ATOM 661 O O . SER A 1 84 ? -6.859 3.173 11.604 1.00 96.81 84 SER A O 1
ATOM 663 N N . LEU A 1 85 ? -7.381 4.651 9.989 1.00 96.12 85 LEU A N 1
ATOM 664 C CA . LEU A 1 85 ? -8.413 5.350 10.761 1.00 96.12 85 LEU A CA 1
ATOM 665 C C . LEU A 1 85 ? -9.617 4.442 11.021 1.00 96.12 85 LEU A C 1
ATOM 667 O O . LEU A 1 85 ? -10.116 4.370 12.145 1.00 96.12 85 LEU A O 1
ATOM 671 N N . GLN A 1 86 ? -10.039 3.694 10.003 1.00 96.06 86 GLN A N 1
ATOM 672 C CA . GLN A 1 86 ? -11.143 2.741 10.088 1.00 96.06 86 GLN A CA 1
ATOM 673 C C . GLN A 1 86 ? -10.906 1.614 11.102 1.00 96.06 86 GLN A C 1
ATOM 675 O O . GLN A 1 86 ? -11.850 1.181 11.766 1.00 96.06 86 GLN A O 1
ATOM 680 N N . LEU A 1 87 ? -9.672 1.125 11.213 1.00 96.25 87 LEU A N 1
ATOM 681 C CA . LEU A 1 87 ? -9.280 0.107 12.185 1.00 96.25 87 LEU A CA 1
ATOM 682 C C . LEU A 1 87 ? -9.138 0.703 13.583 1.00 96.25 87 LEU A C 1
ATOM 684 O O . LEU A 1 87 ? -9.628 0.119 14.547 1.00 96.25 87 LEU A O 1
ATOM 688 N N . THR A 1 88 ? -8.534 1.887 13.692 1.00 95.62 88 THR A N 1
ATOM 689 C CA . THR A 1 88 ? -8.365 2.583 14.976 1.00 95.62 88 THR A CA 1
ATOM 690 C C . THR A 1 88 ? -9.715 2.894 15.618 1.00 95.62 88 THR A C 1
ATOM 692 O O . THR A 1 88 ? -9.921 2.575 16.786 1.00 95.62 88 THR A O 1
ATOM 695 N N . ALA A 1 89 ? -10.672 3.420 14.846 1.00 95.19 89 ALA A N 1
ATOM 696 C CA . ALA A 1 89 ? -12.024 3.717 15.324 1.00 95.19 89 ALA A CA 1
ATOM 697 C C . ALA A 1 89 ? -12.783 2.473 15.825 1.00 95.19 89 ALA A C 1
ATOM 699 O O . ALA A 1 89 ? -13.675 2.586 16.661 1.00 95.19 89 ALA A O 1
ATOM 700 N N . ARG A 1 90 ? -12.418 1.283 15.332 1.00 95.12 90 ARG A N 1
ATOM 701 C CA . ARG A 1 90 ? -13.000 -0.012 15.720 1.00 95.12 90 ARG A CA 1
ATOM 702 C C . ARG A 1 90 ? -12.173 -0.755 16.777 1.00 95.12 90 ARG A C 1
ATOM 704 O O . ARG A 1 90 ? -12.524 -1.879 17.118 1.00 95.12 90 ARG A O 1
ATOM 711 N N . GLY A 1 91 ? -11.079 -0.163 17.270 1.00 95.94 91 GLY A N 1
ATOM 712 C CA . GLY A 1 91 ? -10.175 -0.796 18.235 1.00 95.94 91 GLY A CA 1
ATOM 713 C C . GLY A 1 91 ? -9.396 -1.994 17.680 1.00 95.94 91 GLY A C 1
ATOM 714 O O . GLY A 1 91 ? -9.049 -2.876 18.451 1.00 95.94 91 GLY A O 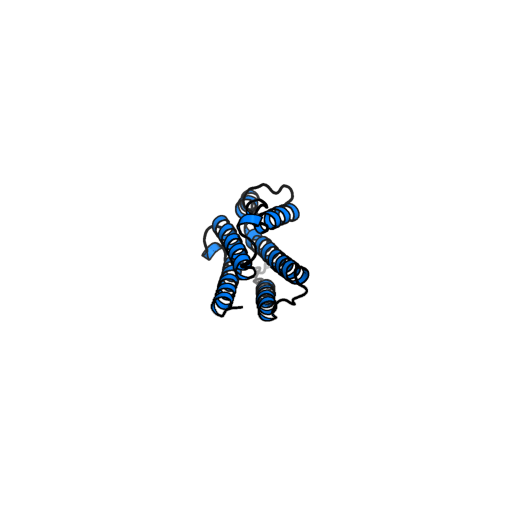1
ATOM 715 N N . ARG A 1 92 ? -9.158 -2.032 16.360 1.00 96.31 92 ARG A N 1
ATOM 716 C CA . ARG A 1 92 ? -8.504 -3.129 15.612 1.00 96.31 92 ARG A CA 1
ATOM 717 C C . ARG A 1 92 ? -7.200 -2.678 14.938 1.00 96.31 92 ARG A C 1
ATOM 719 O O . ARG A 1 92 ? -6.838 -3.159 13.864 1.00 96.31 92 ARG A O 1
ATOM 726 N N . ALA A 1 93 ? -6.521 -1.677 15.502 1.00 95.25 93 ALA A N 1
ATOM 727 C CA . ALA A 1 93 ? -5.336 -1.059 14.895 1.00 95.25 93 ALA A CA 1
ATOM 728 C C . ALA A 1 93 ? -4.184 -2.061 14.669 1.00 95.25 93 ALA A C 1
ATOM 730 O O . ALA A 1 93 ? -3.400 -1.919 13.733 1.00 95.25 93 ALA A O 1
ATOM 731 N N . GLU A 1 94 ? -4.107 -3.105 15.490 1.00 94.56 94 GLU A N 1
ATOM 732 C CA . GLU A 1 94 ? -3.157 -4.211 15.389 1.00 94.56 94 GLU A CA 1
ATOM 733 C C . GLU A 1 94 ? -3.304 -5.041 14.104 1.00 94.56 94 GLU A C 1
ATOM 735 O O . GLU A 1 94 ? -2.340 -5.675 13.669 1.00 94.56 94 GLU A O 1
ATOM 740 N N . GLU A 1 95 ? -4.473 -5.009 13.458 1.00 96.19 95 GLU A N 1
ATOM 741 C CA . GLU A 1 95 ? -4.714 -5.719 12.199 1.00 96.19 95 GLU A CA 1
ATOM 742 C C . GLU A 1 95 ? -4.133 -4.994 10.978 1.00 96.19 95 GLU A C 1
ATOM 744 O O . GLU A 1 95 ? -4.014 -5.591 9.904 1.00 96.19 95 GLU A O 1
ATOM 749 N N . PHE A 1 96 ? -3.722 -3.731 11.137 1.00 96.62 96 PHE A N 1
ATOM 750 C CA . PHE A 1 96 ? -3.255 -2.875 10.047 1.00 96.62 96 PHE A CA 1
ATOM 751 C C . PHE A 1 96 ? -2.155 -3.536 9.212 1.00 96.62 96 PHE A C 1
ATOM 753 O O . PHE A 1 96 ? -2.289 -3.663 7.996 1.00 96.62 96 PHE A O 1
ATOM 760 N N . SER A 1 97 ? -1.087 -4.018 9.856 1.00 94.12 97 SER A N 1
ATOM 761 C CA . SER A 1 97 ? 0.044 -4.637 9.152 1.00 94.12 97 SER A CA 1
ATOM 762 C C . SER A 1 97 ? -0.358 -5.890 8.378 1.00 94.12 97 SER A C 1
ATOM 764 O O . SER A 1 97 ? 0.167 -6.131 7.291 1.00 94.12 97 SER A O 1
ATOM 766 N N . ALA A 1 98 ? -1.271 -6.697 8.923 1.00 94.81 98 ALA A N 1
ATOM 767 C CA . ALA A 1 98 ? -1.722 -7.922 8.272 1.00 94.81 98 ALA A CA 1
ATOM 768 C C . ALA A 1 98 ? -2.570 -7.603 7.033 1.00 94.81 98 ALA A C 1
ATOM 770 O O . ALA A 1 98 ? -2.310 -8.142 5.955 1.00 94.81 98 ALA A O 1
ATOM 771 N N . LEU A 1 99 ? -3.527 -6.682 7.166 1.00 96.31 99 LEU A N 1
ATOM 772 C CA . LEU A 1 99 ? -4.405 -6.278 6.070 1.00 96.31 99 LEU A CA 1
ATOM 773 C C . LEU A 1 99 ? -3.650 -5.506 4.981 1.00 96.31 99 LEU A C 1
ATOM 775 O O . LEU A 1 99 ? -3.869 -5.772 3.800 1.00 96.31 99 LEU A O 1
ATOM 779 N N . MET A 1 100 ? -2.717 -4.620 5.339 1.00 96.81 100 MET A N 1
ATOM 780 C CA . MET A 1 100 ? -1.879 -3.931 4.351 1.00 96.81 100 MET A CA 1
ATOM 781 C C . MET A 1 100 ? -0.939 -4.892 3.623 1.00 96.81 100 MET A C 1
ATOM 783 O O . MET A 1 100 ? -0.744 -4.763 2.418 1.00 96.81 100 MET A O 1
ATOM 787 N N . ARG A 1 101 ? -0.396 -5.905 4.310 1.00 95.31 101 ARG A N 1
ATOM 788 C CA . ARG A 1 101 ? 0.435 -6.936 3.668 1.00 95.31 101 ARG A CA 1
ATOM 789 C C . ARG A 1 101 ? -0.359 -7.741 2.642 1.00 95.31 101 ARG A C 1
ATOM 791 O O . ARG A 1 101 ? 0.133 -7.949 1.537 1.00 95.31 101 ARG A O 1
ATOM 798 N N . GLN A 1 102 ? -1.575 -8.157 2.991 1.00 95.06 102 GLN A N 1
ATOM 799 C CA . GLN A 1 102 ? -2.476 -8.857 2.071 1.00 95.06 102 GLN A CA 1
ATOM 800 C C . GLN A 1 102 ? -2.815 -7.997 0.847 1.00 95.06 102 GLN A C 1
ATOM 802 O O . GLN A 1 102 ? -2.769 -8.496 -0.278 1.00 95.06 102 GLN A O 1
ATOM 807 N N . PHE A 1 103 ? -3.092 -6.702 1.048 1.00 95.81 103 PHE A N 1
ATOM 808 C CA . PHE A 1 103 ? -3.311 -5.772 -0.058 1.00 95.81 103 PHE A CA 1
ATOM 809 C C . PHE A 1 103 ? -2.091 -5.689 -0.979 1.00 95.81 103 PHE A C 1
ATOM 811 O O . PHE A 1 103 ? -2.228 -5.906 -2.179 1.00 95.81 103 PHE A O 1
ATOM 818 N N . VAL A 1 104 ? -0.899 -5.439 -0.423 1.00 94.38 104 VAL A N 1
ATOM 819 C CA . VAL A 1 104 ? 0.345 -5.341 -1.201 1.00 94.38 104 VAL A CA 1
ATOM 820 C C . VAL A 1 104 ? 0.588 -6.625 -1.999 1.00 94.38 104 VAL A C 1
ATO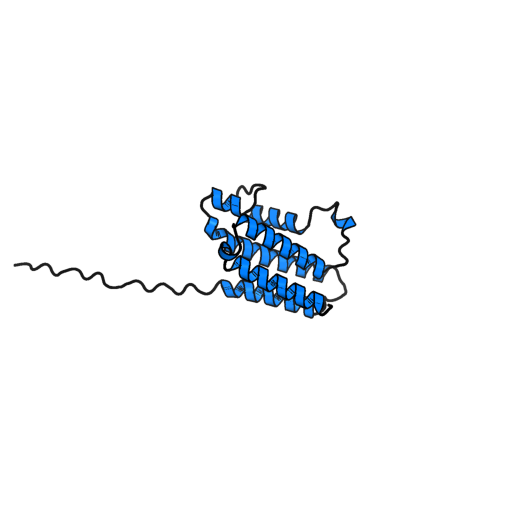M 822 O O . VAL A 1 104 ? 0.841 -6.557 -3.195 1.00 94.38 104 VAL A O 1
ATOM 825 N N . GLN A 1 105 ? 0.453 -7.804 -1.387 1.00 90.69 105 GLN A N 1
ATOM 826 C CA . GLN A 1 105 ? 0.622 -9.084 -2.092 1.00 90.69 105 GLN A CA 1
ATOM 827 C C . GLN A 1 105 ? -0.356 -9.244 -3.261 1.00 90.69 105 GLN A C 1
ATOM 829 O O . GLN A 1 105 ? 0.036 -9.663 -4.356 1.00 90.69 105 GLN A O 1
ATOM 834 N N . ARG A 1 106 ? -1.626 -8.892 -3.040 1.00 91.38 106 ARG A N 1
ATOM 835 C CA . ARG A 1 106 ? -2.658 -8.943 -4.075 1.00 91.38 106 ARG A CA 1
ATOM 836 C C . ARG A 1 106 ? -2.351 -7.978 -5.215 1.00 91.38 106 ARG A C 1
ATOM 838 O O . ARG A 1 106 ? -2.412 -8.380 -6.372 1.00 91.38 106 ARG A O 1
ATOM 845 N N . ASP A 1 107 ? -1.972 -6.747 -4.889 1.00 90.50 107 ASP A N 1
ATOM 846 C CA . ASP A 1 107 ? -1.640 -5.714 -5.868 1.00 90.50 107 ASP A CA 1
ATOM 847 C C . ASP A 1 107 ? -0.478 -6.136 -6.772 1.00 90.50 107 ASP A C 1
ATOM 849 O O . ASP A 1 107 ? -0.566 -6.059 -7.996 1.00 90.50 107 ASP A O 1
ATOM 853 N N . LEU A 1 108 ? 0.585 -6.670 -6.167 1.00 86.19 108 LEU A N 1
ATOM 854 C CA . LEU A 1 108 ? 1.754 -7.174 -6.886 1.00 86.19 108 LEU A CA 1
ATOM 855 C C . LEU A 1 108 ? 1.393 -8.321 -7.835 1.00 86.19 108 LEU A C 1
ATOM 857 O O . LEU A 1 108 ? 1.888 -8.360 -8.961 1.00 86.19 108 LEU A O 1
ATOM 861 N N . THR A 1 109 ? 0.515 -9.225 -7.396 1.00 84.25 109 THR A N 1
ATOM 862 C CA . THR A 1 109 ? 0.047 -10.358 -8.207 1.00 84.25 109 THR A CA 1
ATOM 863 C C . THR A 1 109 ? -0.796 -9.881 -9.391 1.00 84.25 109 THR A C 1
ATOM 865 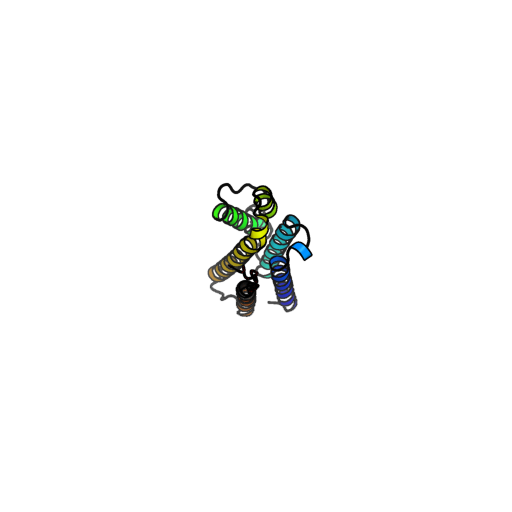O O . THR A 1 109 ? -0.588 -10.330 -10.517 1.00 84.25 109 THR A O 1
ATOM 868 N N . GLU A 1 110 ? -1.718 -8.941 -9.160 1.00 84.19 110 GLU A N 1
ATOM 869 C CA . GLU A 1 110 ? -2.574 -8.379 -10.210 1.00 84.19 110 GLU A CA 1
ATOM 870 C C . GLU A 1 110 ? -1.755 -7.594 -11.249 1.00 84.19 110 GLU A C 1
ATOM 872 O O . GLU A 1 110 ? -1.987 -7.755 -12.444 1.00 84.19 110 GLU A O 1
ATOM 877 N N . VAL A 1 111 ? -0.748 -6.818 -10.830 1.00 80.06 111 VAL A N 1
ATOM 878 C CA . VAL A 1 111 ? 0.143 -6.092 -11.757 1.00 80.06 111 VAL A CA 1
ATOM 879 C C . VAL A 1 111 ? 0.966 -7.052 -12.619 1.00 80.06 111 VAL A C 1
ATOM 881 O O . VAL A 1 111 ? 1.125 -6.813 -13.813 1.00 80.06 111 VAL A O 1
ATOM 884 N N . VAL A 1 112 ? 1.476 -8.152 -12.056 1.00 75.50 112 VAL A N 1
ATOM 885 C CA . VAL A 1 112 ? 2.189 -9.171 -12.851 1.00 75.50 112 VAL A CA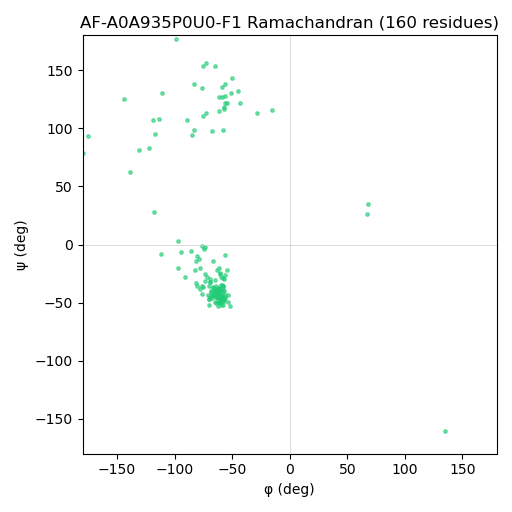 1
ATOM 886 C C . VAL A 1 112 ? 1.262 -9.818 -13.873 1.00 75.50 112 VAL A C 1
ATOM 888 O O . VAL A 1 112 ? 1.667 -10.009 -15.017 1.00 75.50 112 VAL A O 1
ATOM 891 N N . ALA A 1 113 ? 0.020 -10.119 -13.486 1.00 76.81 113 ALA A N 1
ATOM 892 C CA . ALA A 1 113 ? -0.971 -10.667 -14.403 1.00 76.81 113 ALA A CA 1
ATOM 893 C C . ALA A 1 113 ? -1.317 -9.676 -15.529 1.00 76.81 113 ALA A C 1
ATOM 895 O O . ALA A 1 113 ? -1.315 -10.066 -16.691 1.00 76.81 113 ALA A O 1
ATOM 896 N N . GLU A 1 114 ? -1.545 -8.396 -15.217 1.00 74.94 114 GLU A N 1
ATOM 897 C CA . GLU A 1 114 ? -1.808 -7.341 -16.214 1.00 74.94 114 GLU A CA 1
ATOM 898 C C . GLU A 1 114 ? -0.654 -7.209 -17.213 1.00 74.94 114 GLU A C 1
ATOM 900 O O . GLU A 1 114 ? -0.866 -7.198 -18.425 1.00 74.94 114 GLU A O 1
ATOM 905 N N . LEU A 1 115 ? 0.579 -7.177 -16.708 1.00 67.94 115 LEU A N 1
ATOM 906 C CA . LEU A 1 115 ? 1.778 -7.076 -17.531 1.00 67.94 115 LEU A CA 1
ATOM 907 C C . LEU A 1 115 ? 2.047 -8.348 -18.358 1.00 67.94 115 LEU A C 1
ATOM 909 O O . LEU A 1 115 ? 2.629 -8.254 -19.433 1.00 67.94 115 LEU A O 1
ATOM 913 N N . GLY A 1 116 ? 1.634 -9.524 -17.874 1.00 62.12 116 GLY A N 1
ATOM 914 C CA . GLY A 1 116 ? 1.761 -10.799 -18.588 1.00 62.12 116 GLY A CA 1
ATOM 915 C C . GLY A 1 116 ? 0.652 -11.060 -19.615 1.00 62.12 116 GLY A C 1
ATOM 916 O O . GLY A 1 116 ? 0.856 -11.848 -20.531 1.00 62.12 116 GLY A O 1
ATOM 917 N N . VAL A 1 117 ? -0.509 -10.410 -19.477 1.00 56.94 117 VAL A N 1
ATOM 918 C CA . VAL A 1 117 ? -1.650 -10.522 -20.409 1.00 56.94 117 VAL A CA 1
ATOM 919 C C . VAL A 1 117 ? -1.589 -9.461 -21.516 1.00 56.94 117 VAL A C 1
ATOM 921 O O . VAL A 1 117 ? -2.067 -9.708 -22.619 1.00 56.94 117 VAL A O 1
ATOM 924 N N . SER A 1 118 ? -0.975 -8.301 -21.260 1.00 54.19 118 SER A N 1
ATOM 925 C CA . SER A 1 118 ? -0.888 -7.193 -22.227 1.00 54.19 118 SER A CA 1
ATOM 926 C C . SER A 1 118 ? 0.135 -7.373 -23.360 1.00 54.19 118 SER A C 1
ATOM 928 O O . SER A 1 118 ? 0.221 -6.496 -24.217 1.00 54.19 118 SER A O 1
ATOM 930 N N . GLY A 1 119 ? 0.904 -8.464 -23.414 1.00 44.56 119 GLY A N 1
ATOM 931 C CA . GLY A 1 119 ? 1.950 -8.623 -24.425 1.00 44.56 119 GLY A CA 1
ATOM 932 C C . GLY A 1 119 ? 2.122 -10.049 -24.931 1.00 44.56 119 GLY A C 1
ATOM 933 O O . GLY A 1 119 ? 2.457 -10.949 -24.171 1.00 44.56 119 GLY A O 1
ATOM 934 N N . GLU A 1 120 ? 2.046 -10.215 -26.254 1.00 45.50 120 GLU A N 1
ATOM 935 C CA . GLU A 1 120 ? 2.785 -11.259 -26.987 1.00 45.50 120 GLU A CA 1
ATOM 936 C C . GLU A 1 120 ? 4.313 -11.179 -26.731 1.00 45.50 120 GLU A C 1
ATOM 938 O O . GLU A 1 120 ? 5.055 -12.094 -27.081 1.00 45.50 120 GLU A O 1
ATOM 943 N N . GLU A 1 121 ? 4.796 -10.120 -26.072 1.00 46.94 121 GLU A N 1
ATOM 944 C CA . GLU A 1 121 ? 6.115 -10.033 -25.450 1.00 46.94 121 GLU A CA 1
ATOM 945 C C . GLU A 1 121 ? 6.067 -10.538 -24.001 1.00 46.94 121 GLU A C 1
ATOM 947 O O . GLU A 1 121 ? 5.587 -9.859 -23.094 1.00 46.94 121 GLU A O 1
ATOM 952 N N . THR A 1 122 ? 6.637 -11.722 -23.766 1.00 53.91 122 THR A N 1
ATOM 953 C CA . THR A 1 122 ? 7.044 -12.179 -22.431 1.00 53.91 122 THR A CA 1
ATOM 954 C C . THR A 1 122 ? 7.734 -11.046 -21.677 1.00 53.91 122 THR A C 1
ATOM 956 O O . THR A 1 122 ? 8.764 -10.542 -22.133 1.00 53.91 122 THR A O 1
ATOM 959 N N . LEU A 1 123 ? 7.197 -10.677 -20.509 1.00 56.91 123 LEU A N 1
ATOM 960 C CA . LEU A 1 123 ? 7.883 -9.794 -19.568 1.00 56.91 123 LEU A CA 1
ATOM 961 C C . LEU A 1 123 ? 9.340 -10.242 -19.427 1.00 56.91 123 LEU A C 1
ATOM 963 O O . LEU A 1 123 ? 9.582 -11.437 -19.217 1.00 56.91 123 LEU A O 1
ATOM 967 N N . PRO A 1 124 ? 10.314 -9.322 -19.521 1.00 61.91 124 PRO A N 1
ATOM 968 C CA . PRO A 1 124 ? 11.697 -9.703 -19.336 1.00 61.91 124 PRO A CA 1
ATOM 969 C C . PRO A 1 124 ? 11.850 -10.306 -17.930 1.00 61.91 124 PRO A C 1
ATOM 971 O O . PRO A 1 124 ? 11.244 -9.846 -16.956 1.00 61.91 124 PRO A O 1
ATOM 974 N N . ALA A 1 125 ? 12.583 -11.421 -17.854 1.00 64.94 125 ALA A N 1
ATOM 975 C CA . ALA A 1 125 ? 12.648 -12.281 -16.670 1.00 64.94 125 ALA A CA 1
ATOM 976 C C . ALA A 1 125 ? 13.093 -11.527 -15.401 1.00 64.94 125 ALA A C 1
ATOM 978 O O . ALA A 1 125 ? 12.686 -11.880 -14.296 1.00 64.94 125 ALA A O 1
ATOM 979 N N . ASP A 1 126 ? 13.849 -10.441 -15.578 1.00 64.19 126 ASP A N 1
ATOM 980 C CA . ASP A 1 126 ? 14.281 -9.521 -14.527 1.00 64.19 126 ASP A CA 1
ATOM 981 C C . ASP A 1 126 ? 13.103 -8.899 -13.751 1.00 64.19 126 ASP A C 1
ATOM 983 O O . ASP A 1 126 ? 13.176 -8.753 -12.533 1.00 64.19 126 ASP A O 1
ATOM 987 N N . ARG A 1 127 ? 11.984 -8.581 -14.411 1.00 66.56 127 ARG A N 1
ATOM 988 C CA . ARG A 1 127 ? 10.798 -7.977 -13.768 1.00 66.56 127 ARG A CA 1
ATOM 989 C C . ARG A 1 127 ? 9.969 -8.984 -12.973 1.00 66.56 127 ARG A C 1
ATOM 991 O O . ARG A 1 127 ? 9.416 -8.651 -11.918 1.00 66.56 127 ARG A O 1
ATOM 998 N N . LEU A 1 128 ? 9.885 -10.215 -13.474 1.00 66.75 128 LEU A N 1
ATOM 999 C CA . LEU A 1 128 ? 9.195 -11.312 -12.795 1.00 66.75 128 LEU A CA 1
ATOM 1000 C C . LEU A 1 128 ? 9.974 -11.762 -11.558 1.00 66.75 128 LEU A C 1
ATOM 1002 O O . LEU A 1 128 ? 9.381 -11.919 -10.493 1.00 66.75 128 LEU A O 1
ATOM 1006 N N . GLU A 1 129 ? 11.298 -11.883 -11.673 1.00 69.62 129 GLU A N 1
ATOM 1007 C CA . GLU A 1 129 ? 12.176 -12.256 -10.561 1.00 69.62 129 GLU A CA 1
ATOM 1008 C C . GLU A 1 129 ? 12.110 -11.235 -9.419 1.00 69.62 129 GLU A C 1
ATOM 1010 O O . GLU A 1 129 ? 11.980 -11.604 -8.252 1.00 69.62 129 GLU A O 1
ATOM 1015 N N . VAL A 1 130 ? 12.127 -9.944 -9.759 1.00 67.81 130 VAL A N 1
ATOM 1016 C CA . VAL A 1 130 ? 11.985 -8.852 -8.790 1.00 67.81 130 VAL A CA 1
ATOM 1017 C C . VAL A 1 130 ? 10.647 -8.963 -8.049 1.00 67.81 130 VAL A C 1
ATOM 1019 O O . VAL A 1 130 ? 10.631 -9.003 -6.824 1.00 67.81 130 VAL A O 1
ATOM 1022 N N . THR A 1 131 ? 9.530 -9.168 -8.757 1.00 67.62 131 THR A N 1
ATOM 1023 C CA . THR A 1 131 ? 8.223 -9.336 -8.094 1.00 67.62 131 THR A CA 1
ATOM 1024 C C . THR A 1 131 ? 8.136 -10.599 -7.228 1.00 67.62 131 THR A C 1
ATOM 1026 O O . THR A 1 131 ? 7.550 -10.562 -6.145 1.00 67.62 131 THR A O 1
ATOM 1029 N N . ALA A 1 132 ? 8.730 -11.709 -7.675 1.00 69.19 132 ALA A N 1
ATOM 1030 C CA . ALA A 1 132 ? 8.750 -12.965 -6.928 1.00 69.19 132 ALA A CA 1
ATOM 1031 C C . ALA A 1 132 ? 9.487 -12.821 -5.588 1.00 69.19 132 ALA A C 1
ATOM 1033 O O . ALA A 1 132 ? 8.960 -13.239 -4.556 1.00 69.19 132 ALA A O 1
ATOM 1034 N N . ARG A 1 133 ? 10.638 -12.134 -5.573 1.00 67.94 133 ARG A N 1
ATOM 1035 C CA . ARG A 1 133 ? 11.390 -11.849 -4.338 1.00 67.94 133 ARG A CA 1
ATOM 1036 C C . ARG A 1 133 ? 10.564 -11.068 -3.316 1.00 67.94 133 ARG A C 1
ATOM 1038 O O . ARG A 1 133 ? 10.674 -11.320 -2.118 1.00 67.94 133 ARG A O 1
ATOM 1045 N N . VAL A 1 134 ? 9.697 -10.160 -3.768 1.00 65.62 134 VAL A N 1
ATOM 1046 C CA . VAL A 1 134 ? 8.793 -9.421 -2.872 1.00 65.62 134 VAL A CA 1
ATOM 1047 C C . VAL A 1 134 ? 7.759 -10.341 -2.248 1.00 65.62 134 VAL A C 1
ATOM 1049 O O . VAL A 1 134 ? 7.529 -10.283 -1.044 1.00 65.62 134 VAL A O 1
ATOM 1052 N N . LEU A 1 135 ? 7.132 -11.201 -3.049 1.00 68.75 135 LEU A N 1
ATOM 1053 C CA . LEU A 1 135 ? 6.150 -12.155 -2.538 1.00 68.75 135 LEU A CA 1
ATOM 1054 C C . LEU A 1 135 ? 6.789 -13.116 -1.523 1.00 68.75 135 LEU A C 1
ATOM 1056 O O . LEU A 1 135 ? 6.180 -13.391 -0.487 1.00 68.75 135 LEU A O 1
ATOM 1060 N N . GLU A 1 136 ? 8.031 -13.545 -1.764 1.00 72.06 136 GLU A N 1
ATOM 1061 C CA . GLU A 1 136 ? 8.818 -14.356 -0.828 1.00 72.06 136 GLU A CA 1
ATOM 1062 C C . GLU A 1 136 ? 9.134 -13.611 0.479 1.00 72.06 136 GLU A C 1
ATOM 1064 O O . GLU A 1 136 ? 8.826 -14.121 1.560 1.00 72.06 136 GLU A O 1
ATOM 1069 N N . GLY A 1 137 ? 9.663 -12.382 0.408 1.00 66.81 137 GLY A N 1
ATOM 1070 C CA . GLY A 1 137 ? 9.941 -11.555 1.593 1.00 66.81 137 GLY A CA 1
ATOM 1071 C C . GLY A 1 137 ? 8.676 -11.250 2.404 1.00 66.81 137 GLY A C 1
ATOM 1072 O O . GLY A 1 137 ? 8.649 -11.351 3.636 1.00 66.81 137 GLY A O 1
ATOM 1073 N N . LEU A 1 138 ? 7.558 -10.990 1.717 1.00 64.62 138 LEU A N 1
ATOM 1074 C CA . LEU A 1 138 ? 6.265 -10.783 2.363 1.00 64.62 138 LEU A CA 1
ATOM 1075 C C . LEU A 1 138 ? 5.696 -12.070 2.983 1.00 64.62 138 LEU A C 1
ATOM 1077 O O . LEU A 1 138 ? 5.027 -11.986 4.017 1.00 64.62 138 LEU A O 1
ATOM 1081 N N . GLY A 1 139 ? 5.970 -13.240 2.400 1.00 56.53 139 GLY A N 1
ATOM 1082 C CA . GLY A 1 139 ? 5.600 -14.548 2.947 1.00 56.53 139 GLY A CA 1
ATOM 1083 C C . GLY A 1 139 ? 6.449 -14.976 4.151 1.00 56.53 139 GLY A C 1
ATOM 1084 O O . GLY A 1 139 ? 5.943 -15.635 5.062 1.00 56.53 139 GLY A O 1
ATOM 1085 N N . HIS A 1 140 ? 7.720 -14.567 4.215 1.00 48.84 140 HIS A N 1
ATOM 1086 C CA . HIS A 1 140 ? 8.624 -14.927 5.312 1.00 48.84 140 HIS A CA 1
ATOM 1087 C C . HIS A 1 140 ? 8.356 -14.196 6.634 1.00 48.84 140 HIS A C 1
ATOM 1089 O O . HIS A 1 140 ? 8.596 -14.779 7.692 1.00 48.84 140 HIS A O 1
ATOM 1095 N N . ALA A 1 141 ? 7.749 -13.004 6.635 1.00 45.69 141 ALA A N 1
ATOM 1096 C CA . ALA A 1 141 ? 7.436 -12.325 7.902 1.00 45.69 141 ALA A CA 1
ATOM 1097 C C . ALA A 1 141 ? 6.251 -12.938 8.688 1.00 45.69 141 ALA A C 1
ATOM 1099 O O . ALA A 1 141 ? 5.943 -12.477 9.785 1.00 45.69 141 ALA A O 1
ATOM 1100 N N . VAL A 1 142 ? 5.586 -13.982 8.169 1.00 39.38 142 VAL A N 1
ATOM 1101 C CA . VAL A 1 142 ? 4.491 -14.692 8.869 1.00 39.38 142 VAL A CA 1
ATOM 1102 C C . VAL A 1 142 ? 5.009 -15.794 9.813 1.00 39.38 142 VAL A C 1
ATOM 1104 O O . VAL A 1 142 ? 4.256 -16.338 10.618 1.00 39.38 142 VAL A O 1
ATOM 1107 N N . ARG A 1 143 ? 6.316 -16.087 9.827 1.00 43.38 143 ARG A N 1
ATOM 1108 C CA . ARG A 1 143 ? 6.926 -16.974 10.830 1.00 43.38 143 ARG A CA 1
ATOM 1109 C C . ARG A 1 143 ? 7.938 -16.206 11.671 1.00 43.38 143 ARG A C 1
ATOM 1111 O O . ARG A 1 143 ? 9.074 -16.109 11.255 1.00 43.38 143 ARG A O 1
ATOM 1118 N N . VAL A 1 144 ? 7.526 -15.702 12.839 1.00 37.47 144 VAL A N 1
ATOM 1119 C CA . VAL A 1 144 ? 8.126 -15.963 14.171 1.00 37.47 144 VAL A CA 1
ATOM 1120 C C . VAL A 1 144 ? 7.252 -15.260 15.229 1.00 37.47 144 VAL A C 1
ATOM 1122 O O . VAL A 1 144 ? 7.482 -14.115 15.604 1.00 37.47 144 VAL A O 1
ATOM 1125 N N . ARG A 1 145 ? 6.290 -15.984 15.806 1.00 33.16 145 ARG A N 1
ATOM 1126 C CA . ARG A 1 145 ? 6.117 -15.953 17.265 1.00 33.16 145 ARG A CA 1
ATOM 1127 C C . ARG A 1 145 ? 6.471 -17.348 17.748 1.00 33.16 145 ARG A C 1
ATOM 1129 O O . ARG A 1 145 ? 5.737 -18.296 17.487 1.00 33.16 145 ARG A O 1
ATOM 1136 N N . ARG A 1 146 ? 7.629 -17.483 18.402 1.00 37.88 146 ARG A N 1
ATOM 1137 C CA . ARG A 1 146 ? 7.879 -18.658 19.243 1.00 37.88 146 ARG A CA 1
ATOM 1138 C C . ARG A 1 146 ? 6.749 -18.720 20.280 1.00 37.88 146 ARG A C 1
ATOM 1140 O O . ARG A 1 146 ? 6.387 -17.659 20.796 1.00 37.88 146 ARG A O 1
ATOM 1147 N N . PRO A 1 147 ? 6.191 -19.902 20.584 1.00 38.34 147 PRO A N 1
ATOM 1148 C CA . PRO A 1 147 ? 5.330 -20.047 21.746 1.00 38.34 147 PRO A CA 1
ATOM 1149 C C . PRO A 1 147 ? 6.103 -19.545 22.966 1.00 38.34 147 PRO A C 1
ATOM 1151 O O . PRO A 1 147 ? 7.224 -19.977 23.231 1.00 38.34 147 PRO A O 1
ATOM 1154 N N . GLN A 1 148 ? 5.528 -18.554 23.638 1.00 43.19 148 GLN A N 1
ATOM 1155 C CA . GLN A 1 148 ? 6.017 -18.055 24.909 1.00 43.19 148 GLN A CA 1
ATOM 1156 C C . GLN A 1 148 ? 5.939 -19.229 25.888 1.00 43.19 148 GLN A C 1
ATOM 1158 O O . GLN A 1 148 ? 4.850 -19.747 26.137 1.00 43.19 148 GLN A O 1
ATOM 1163 N N . GLU A 1 149 ? 7.088 -19.702 26.373 1.00 40.19 149 GLU A N 1
ATOM 1164 C CA . GLU A 1 149 ? 7.125 -20.703 27.433 1.00 40.19 149 GLU A CA 1
ATOM 1165 C C . GLU A 1 149 ? 6.337 -20.161 28.627 1.00 40.19 149 GLU A C 1
ATOM 1167 O O . GLU A 1 149 ? 6.603 -19.073 29.144 1.00 40.19 149 GLU A O 1
ATOM 1172 N N . VAL A 1 150 ? 5.310 -20.910 29.017 1.00 49.06 150 VAL A N 1
ATOM 1173 C CA . VAL A 1 150 ? 4.496 -20.631 30.194 1.00 49.06 150 VAL A CA 1
ATOM 1174 C C . VAL A 1 150 ? 5.418 -20.697 31.417 1.00 49.06 150 VAL A C 1
ATOM 1176 O O . VAL A 1 150 ? 6.080 -21.725 31.599 1.00 49.06 150 VAL A O 1
ATOM 1179 N N . PRO A 1 151 ? 5.470 -19.669 32.286 1.00 46.53 151 PRO A N 1
ATOM 1180 C CA . PRO A 1 151 ? 6.200 -19.775 33.537 1.00 46.53 151 PRO A CA 1
ATOM 1181 C C . PRO A 1 151 ? 5.490 -20.794 34.431 1.00 46.53 151 PRO A C 1
ATOM 1183 O O . PRO A 1 151 ? 4.501 -20.501 35.102 1.00 46.53 151 PRO A O 1
ATOM 1186 N N . THR A 1 152 ? 5.995 -22.023 34.425 1.00 55.00 152 THR A N 1
ATOM 1187 C CA . THR A 1 152 ? 5.586 -23.059 35.368 1.00 55.00 152 THR A CA 1
ATOM 1188 C C . THR A 1 152 ? 6.371 -22.855 36.655 1.00 55.00 152 THR A C 1
ATOM 1190 O O . THR A 1 152 ? 7.526 -23.257 36.724 1.00 55.00 152 THR A O 1
ATOM 1193 N N . ALA A 1 153 ? 5.758 -22.214 37.655 1.00 49.97 153 ALA A N 1
ATOM 1194 C CA . ALA A 1 153 ? 5.968 -22.506 39.081 1.00 49.97 153 ALA A CA 1
ATOM 1195 C C . ALA A 1 153 ? 5.103 -21.592 39.972 1.00 49.97 153 ALA A C 1
ATOM 1197 O O . ALA A 1 153 ? 5.598 -20.658 40.599 1.00 49.97 153 ALA A O 1
ATOM 1198 N N . LEU A 1 154 ? 3.812 -21.903 40.099 1.00 49.62 154 LEU A N 1
ATOM 1199 C CA . LEU A 1 154 ? 3.055 -21.544 41.302 1.00 49.62 154 LEU A CA 1
ATOM 1200 C C . LEU A 1 154 ? 3.293 -22.654 42.335 1.00 49.62 154 LEU A C 1
ATOM 1202 O O . LEU A 1 154 ? 2.647 -23.699 42.305 1.00 49.62 154 LEU A O 1
ATOM 1206 N N . LYS A 1 155 ? 4.280 -22.454 43.218 1.00 57.41 155 LYS A N 1
ATOM 1207 C CA . LYS A 1 155 ? 4.445 -23.274 44.426 1.00 57.41 155 LYS A CA 1
ATOM 1208 C C . LYS A 1 155 ? 3.342 -22.895 45.415 1.00 57.41 155 LYS A C 1
ATOM 1210 O O . LYS A 1 155 ? 3.344 -21.784 45.937 1.00 57.41 155 LYS A O 1
ATOM 1215 N N . PHE A 1 156 ? 2.425 -23.819 45.678 1.00 57.50 156 PHE A N 1
ATOM 1216 C CA . PHE A 1 156 ? 1.489 -23.718 46.796 1.00 57.50 156 PHE A CA 1
ATOM 1217 C C . PHE A 1 156 ? 2.167 -24.216 48.084 1.00 57.50 156 PHE A C 1
ATOM 1219 O O . PHE A 1 156 ? 2.879 -25.219 48.031 1.00 57.50 156 PHE A O 1
ATOM 1226 N N . PRO A 1 157 ? 1.986 -23.539 49.233 1.00 63.06 157 PRO A N 1
ATOM 1227 C CA . PRO A 1 157 ? 2.518 -24.005 50.507 1.00 63.06 157 PRO A CA 1
ATOM 1228 C C . PRO A 1 157 ? 1.675 -25.157 51.073 1.00 63.06 157 PRO A C 1
ATOM 1230 O O . PRO A 1 157 ? 0.445 -25.076 51.117 1.00 63.06 157 PRO A O 1
ATOM 1233 N N . ASP A 1 158 ? 2.357 -26.203 51.542 1.00 60.59 158 ASP A N 1
ATOM 1234 C CA . ASP A 1 158 ? 1.766 -27.346 52.239 1.00 60.59 158 ASP A CA 1
ATOM 1235 C C . ASP A 1 158 ? 0.976 -26.900 53.478 1.00 60.59 158 ASP A C 1
ATOM 1237 O O . ASP A 1 158 ? 1.520 -26.354 54.445 1.00 60.59 158 ASP A O 1
ATOM 1241 N N . ARG A 1 159 ? -0.331 -27.177 53.471 1.00 56.69 159 ARG A N 1
ATOM 1242 C CA . ARG A 1 159 ? -1.163 -27.135 54.675 1.00 56.69 159 ARG A CA 1
ATOM 1243 C C . ARG A 1 159 ? -0.865 -28.378 55.509 1.00 56.69 159 ARG A C 1
ATOM 1245 O O . ARG A 1 159 ? -1.258 -29.482 55.145 1.00 56.69 159 ARG A O 1
ATOM 1252 N N . LYS A 1 160 ? -0.221 -28.176 56.660 1.00 61.88 160 LYS A N 1
ATOM 1253 C CA . LYS A 1 160 ? -0.192 -29.157 57.750 1.00 61.88 160 LYS A CA 1
ATOM 1254 C C . LYS A 1 160 ? -1.626 -29.455 58.198 1.00 61.88 160 LYS A C 1
ATOM 1256 O O . LYS A 1 160 ? -2.352 -28.526 58.550 1.00 61.88 160 LYS A O 1
ATOM 1261 N N . ALA A 1 161 ? -1.995 -30.729 58.222 1.00 62.75 161 ALA A N 1
ATOM 1262 C CA . ALA A 1 161 ? -3.133 -31.220 58.986 1.00 62.75 161 ALA A CA 1
ATOM 1263 C C . ALA A 1 161 ? -2.599 -32.073 60.141 1.00 62.75 161 ALA A C 1
ATOM 1265 O O . ALA A 1 161 ? -1.695 -32.888 59.951 1.00 62.75 161 ALA A O 1
ATOM 1266 N N . SER A 1 162 ? -3.112 -31.746 61.324 1.00 68.31 162 SER A N 1
ATOM 1267 C CA . SER A 1 162 ? -2.878 -32.362 62.629 1.00 68.31 162 SER A CA 1
ATOM 1268 C C . SER A 1 162 ? -3.415 -33.782 62.733 1.00 68.31 162 SER A C 1
ATOM 1270 O O . SER A 1 162 ? -4.352 -34.110 61.973 1.00 68.31 162 SER A O 1
#

Radius of gyration: 21.64 Å; Cα contacts (8 Å, |Δi|>4): 90; chains: 1; bounding box: 39×44×90 Å